Protein AF-A0A947FPD6-F1 (afdb_monomer_lite)

Sequence (89 aa):
MTAAIMKGVGEPALIIKDHAAAHHFAFKPSHMISLQQADLVIWVGRHFEAGFNRVPDVIPPSAQQLELIPGLGIENDDGHFWYSPELLL

pLDDT: mean 84.39, std 8.6, range [53.97, 95.88]

Radius of gyration: 13.4 Å; chains: 1; bounding box: 31×29×34 Å

Structure (mmCIF, N/CA/C/O backbone):
data_AF-A0A947FPD6-F1
#
_entry.id   AF-A0A947FPD6-F1
#
loop_
_atom_site.group_PDB
_atom_site.id
_atom_site.type_symbol
_atom_site.label_atom_id
_atom_site.label_alt_id
_atom_site.label_comp_id
_atom_site.label_asym_id
_atom_site.label_entity_id
_atom_site.label_seq_id
_atom_site.pdbx_PDB_ins_code
_atom_site.Cartn_x
_atom_site.Cartn_y
_atom_site.Cartn_z
_atom_site.occupancy
_atom_site.B_iso_or_equiv
_atom_site.auth_seq_id
_atom_site.auth_comp_id
_atom_site.auth_asym_id
_atom_site.auth_atom_id
_atom_site.pdbx_PDB_model_num
ATOM 1 N N . MET A 1 1 ? -5.271 -7.315 -9.258 1.00 81.19 1 MET A N 1
ATOM 2 C CA . MET A 1 1 ? -4.684 -8.484 -8.567 1.00 81.19 1 MET A CA 1
ATOM 3 C C . MET A 1 1 ? -5.297 -8.703 -7.184 1.00 81.19 1 MET A C 1
ATOM 5 O O . MET A 1 1 ? -6.035 -9.664 -7.029 1.00 81.19 1 MET A O 1
ATOM 9 N N . THR A 1 2 ? -5.088 -7.810 -6.209 1.00 86.00 2 THR A N 1
ATOM 10 C CA . THR A 1 2 ? -5.521 -7.998 -4.805 1.00 86.00 2 THR A CA 1
ATOM 11 C C . THR A 1 2 ? -7.004 -8.338 -4.633 1.00 86.00 2 THR A C 1
ATOM 13 O O . THR A 1 2 ? -7.328 -9.279 -3.919 1.00 86.00 2 THR A O 1
ATOM 16 N N . ALA A 1 3 ? -7.905 -7.653 -5.346 1.00 87.44 3 ALA A N 1
ATOM 17 C CA . ALA A 1 3 ? -9.344 -7.934 -5.276 1.00 87.44 3 ALA A CA 1
ATOM 18 C C . ALA A 1 3 ? -9.708 -9.372 -5.701 1.00 87.44 3 ALA A C 1
ATOM 20 O O . ALA A 1 3 ? -10.620 -9.970 -5.142 1.00 87.44 3 ALA A O 1
ATOM 21 N N . ALA A 1 4 ? -8.973 -9.961 -6.653 1.00 88.44 4 ALA A N 1
ATOM 22 C CA . ALA A 1 4 ? -9.204 -11.344 -7.070 1.00 88.44 4 ALA A CA 1
ATOM 23 C C . ALA A 1 4 ? -8.814 -12.341 -5.967 1.00 88.44 4 ALA A C 1
ATOM 25 O O . ALA A 1 4 ? -9.523 -13.321 -5.759 1.00 88.44 4 ALA A O 1
ATOM 26 N N . ILE A 1 5 ? -7.726 -12.061 -5.240 1.00 88.50 5 ILE A N 1
ATOM 27 C CA . ILE A 1 5 ? -7.258 -12.875 -4.108 1.00 88.50 5 ILE A CA 1
ATOM 28 C C . ILE A 1 5 ? -8.221 -12.747 -2.921 1.00 88.50 5 ILE A C 1
ATOM 30 O O . ILE A 1 5 ? -8.547 -13.738 -2.278 1.00 88.50 5 ILE A O 1
ATOM 34 N N . MET A 1 6 ? -8.711 -11.535 -2.648 1.00 91.00 6 MET A N 1
ATOM 35 C CA . MET A 1 6 ? -9.611 -11.254 -1.522 1.00 91.00 6 MET A CA 1
ATOM 36 C C . MET A 1 6 ? -11.084 -11.591 -1.795 1.00 91.00 6 MET A C 1
ATOM 38 O O . MET A 1 6 ? -11.937 -11.368 -0.933 1.00 91.00 6 MET A O 1
ATOM 42 N N . LYS A 1 7 ? -11.409 -12.142 -2.970 1.00 92.25 7 LYS A N 1
ATOM 43 C CA . LYS A 1 7 ? -12.785 -12.465 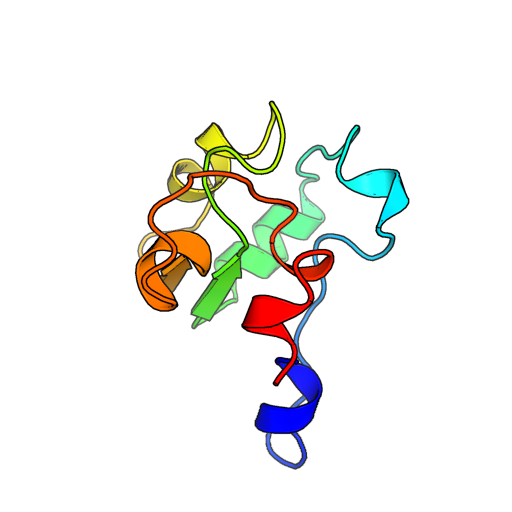-3.352 1.00 92.25 7 LYS A CA 1
ATOM 44 C C . LYS A 1 7 ? -13.437 -13.388 -2.315 1.00 92.25 7 LYS A C 1
ATOM 46 O O . LYS A 1 7 ? -12.977 -14.500 -2.083 1.00 92.25 7 LYS A O 1
ATOM 51 N N . GLY A 1 8 ? -14.548 -12.934 -1.733 1.00 91.88 8 GLY A N 1
ATOM 52 C CA . GLY A 1 8 ? -15.283 -13.666 -0.692 1.00 91.88 8 GLY A CA 1
ATOM 53 C C . GLY A 1 8 ? -14.783 -13.432 0.739 1.00 91.88 8 GLY A C 1
ATOM 54 O O . GLY A 1 8 ? -15.408 -13.930 1.669 1.00 91.88 8 GLY A O 1
ATOM 55 N N . VAL A 1 9 ? -13.710 -12.656 0.919 1.00 92.81 9 VAL A N 1
ATOM 56 C CA . VAL A 1 9 ? -13.180 -12.229 2.227 1.00 92.81 9 VAL A CA 1
ATOM 57 C C . VAL A 1 9 ? -13.455 -10.743 2.467 1.00 92.81 9 VAL A C 1
ATOM 59 O O . VAL A 1 9 ? -13.850 -10.362 3.565 1.00 92.81 9 VAL A O 1
ATOM 62 N N . GLY A 1 10 ? -13.293 -9.902 1.443 1.00 87.94 10 GLY A N 1
ATOM 63 C CA . GLY A 1 10 ? -13.555 -8.466 1.527 1.00 87.94 10 GLY A CA 1
ATOM 64 C C . GLY A 1 10 ? -13.089 -7.703 0.289 1.00 87.94 10 GLY A C 1
ATOM 65 O O . GLY A 1 10 ? -12.577 -8.294 -0.659 1.00 87.94 10 GLY A O 1
ATOM 66 N N . GLU A 1 11 ? -13.249 -6.381 0.316 1.00 89.88 11 GLU A N 1
ATOM 67 C CA . GLU A 1 11 ? -12.831 -5.486 -0.768 1.00 89.88 11 GLU A CA 1
ATOM 68 C C . GLU A 1 11 ? -11.617 -4.649 -0.336 1.00 89.88 11 GLU A C 1
ATOM 70 O O . GLU A 1 11 ? -11.670 -3.999 0.713 1.00 89.88 11 GLU A O 1
ATOM 75 N N . PRO A 1 12 ? -10.519 -4.627 -1.115 1.00 91.88 12 PRO A N 1
ATOM 76 C CA . PRO A 1 12 ? -9.365 -3.801 -0.788 1.00 91.88 12 PRO A CA 1
ATOM 77 C C . PRO A 1 12 ? -9.671 -2.313 -1.000 1.00 91.88 12 PRO A C 1
ATOM 79 O O . PRO A 1 12 ? -10.240 -1.906 -2.015 1.00 91.88 12 PRO A O 1
ATOM 82 N N . ALA A 1 13 ? -9.215 -1.471 -0.074 1.00 91.44 13 ALA A N 1
ATOM 83 C CA . ALA A 1 13 ? -9.270 -0.025 -0.248 1.00 91.44 13 ALA A CA 1
ATOM 84 C C . ALA A 1 13 ? -8.179 0.451 -1.224 1.00 91.44 13 ALA A C 1
ATOM 86 O O . ALA A 1 13 ? -6.991 0.204 -1.022 1.00 91.44 13 ALA A O 1
ATOM 87 N N . LEU A 1 14 ? -8.576 1.184 -2.268 1.00 91.31 14 LEU A N 1
ATOM 88 C CA . LEU A 1 14 ? -7.648 1.803 -3.219 1.00 91.31 14 LEU A CA 1
ATOM 89 C C . LEU A 1 14 ? -7.304 3.237 -2.801 1.00 91.31 14 LEU A C 1
ATOM 91 O O . LEU A 1 14 ? -8.176 4.108 -2.762 1.00 91.31 14 LEU A O 1
ATOM 95 N N . ILE A 1 15 ? -6.017 3.483 -2.541 1.00 89.50 15 ILE A N 1
ATOM 96 C CA . ILE A 1 15 ? -5.476 4.824 -2.266 1.00 89.50 15 ILE A CA 1
ATOM 97 C C . ILE A 1 15 ? -5.328 5.630 -3.564 1.00 89.50 15 ILE A C 1
ATOM 99 O O . ILE A 1 15 ? -5.724 6.794 -3.629 1.00 89.50 15 ILE A O 1
ATOM 103 N N . ILE A 1 16 ? -4.808 4.994 -4.615 1.00 86.62 16 ILE A N 1
ATOM 104 C CA . ILE A 1 16 ? -4.721 5.559 -5.964 1.00 86.62 16 ILE A CA 1
ATOM 105 C C . ILE A 1 16 ? -5.793 4.884 -6.806 1.00 86.62 16 ILE A C 1
ATOM 107 O O . ILE A 1 16 ? -5.757 3.675 -7.011 1.00 86.62 16 ILE A O 1
ATOM 111 N N . LYS A 1 17 ? -6.783 5.665 -7.241 1.00 81.44 17 LYS A N 1
ATOM 112 C CA . LYS A 1 17 ? -7.952 5.147 -7.968 1.00 81.44 17 LYS A CA 1
ATOM 113 C C . LYS A 1 17 ? -7.777 5.141 -9.485 1.00 81.44 17 LYS A C 1
ATOM 115 O O . LYS A 1 17 ? -8.505 4.428 -10.160 1.00 81.44 17 LYS A O 1
ATOM 120 N N . ASP A 1 18 ? -6.852 5.948 -9.996 1.00 75.62 18 ASP A N 1
ATOM 121 C CA . ASP A 1 18 ? -6.604 6.120 -11.425 1.00 75.62 18 ASP A CA 1
ATOM 122 C C . ASP A 1 18 ? -5.098 6.040 -11.692 1.00 75.62 18 ASP A C 1
ATOM 124 O O . ASP A 1 18 ? -4.303 6.664 -10.987 1.00 75.62 18 ASP A O 1
ATOM 128 N N . HIS A 1 19 ? -4.714 5.280 -12.715 1.00 67.69 19 HIS A N 1
ATOM 129 C CA . HIS A 1 19 ? -3.332 5.108 -13.148 1.00 67.69 19 HIS A CA 1
ATOM 130 C C . HIS A 1 19 ? -2.677 6.441 -13.529 1.00 67.69 19 HIS A C 1
ATOM 132 O O . HIS A 1 19 ? -1.528 6.677 -13.164 1.00 67.69 19 HIS A O 1
ATOM 138 N N . ALA A 1 20 ? -3.417 7.358 -14.165 1.00 63.78 20 ALA A N 1
ATOM 139 C CA . ALA A 1 20 ? -2.892 8.678 -14.525 1.00 63.78 20 ALA A CA 1
ATOM 140 C C . ALA A 1 20 ? -2.557 9.545 -13.295 1.00 63.78 20 ALA A C 1
ATOM 142 O O . ALA A 1 20 ? -1.793 10.507 -13.389 1.00 63.78 20 ALA A O 1
ATOM 143 N N . ALA A 1 21 ? -3.117 9.212 -12.128 1.00 71.69 21 ALA A N 1
ATOM 144 C CA . ALA A 1 21 ? -2.885 9.951 -10.897 1.00 71.69 21 ALA A CA 1
ATOM 145 C C . ALA A 1 21 ? -1.570 9.571 -10.199 1.00 71.69 21 ALA A C 1
ATOM 147 O O . ALA A 1 21 ? -1.159 10.313 -9.311 1.00 71.69 21 ALA A O 1
ATOM 148 N N . ALA A 1 22 ? -0.906 8.469 -10.576 1.00 75.56 22 ALA A N 1
ATOM 149 C CA . ALA A 1 22 ? 0.337 8.027 -9.937 1.00 75.56 22 ALA A CA 1
ATOM 150 C C . ALA A 1 22 ? 1.465 9.066 -10.077 1.00 75.56 22 ALA A C 1
ATOM 152 O O . ALA A 1 22 ? 2.068 9.445 -9.073 1.00 75.56 22 ALA A O 1
ATOM 153 N N . HIS A 1 23 ? 1.645 9.627 -11.279 1.00 77.75 23 HIS A N 1
ATOM 154 C CA . HIS A 1 23 ? 2.659 10.652 -11.572 1.00 77.75 23 HIS A CA 1
ATOM 155 C C . HIS A 1 23 ? 2.480 11.962 -10.782 1.00 77.75 23 HIS A C 1
ATOM 157 O O . HIS A 1 23 ? 3.426 12.727 -10.611 1.00 77.75 23 HIS A O 1
ATOM 163 N N . HIS A 1 24 ? 1.271 12.237 -10.282 1.00 75.44 24 HIS A N 1
ATOM 164 C CA . HIS A 1 24 ? 0.950 13.438 -9.499 1.00 75.44 24 HIS A CA 1
ATOM 165 C C . HIS A 1 24 ? 0.405 13.099 -8.107 1.00 75.44 24 HIS A C 1
ATOM 167 O O . HIS A 1 24 ? -0.305 13.900 -7.490 1.00 75.44 24 HIS A O 1
ATOM 173 N N . PHE A 1 25 ? 0.682 11.893 -7.616 1.00 80.06 25 PHE A N 1
ATOM 174 C CA . PHE A 1 25 ? 0.085 11.427 -6.381 1.00 80.06 25 PHE A CA 1
ATOM 175 C C . PHE A 1 25 ? 0.641 12.187 -5.173 1.00 80.06 25 PHE A C 1
ATOM 177 O O . PHE A 1 25 ? 1.848 12.301 -4.970 1.00 80.06 25 PHE A O 1
ATOM 184 N N . ALA A 1 26 ? -0.271 12.657 -4.324 1.00 81.94 26 ALA A N 1
ATOM 185 C CA . ALA A 1 26 ? 0.040 13.208 -3.017 1.00 81.94 26 ALA A CA 1
ATOM 186 C C . ALA A 1 26 ? -0.897 12.604 -1.968 1.00 81.94 26 ALA A C 1
ATOM 188 O O . ALA A 1 26 ? -2.107 12.455 -2.189 1.00 81.94 26 ALA A O 1
ATOM 189 N N . PHE A 1 27 ? -0.345 12.284 -0.798 1.00 84.50 27 PHE A N 1
ATOM 190 C CA . PHE A 1 27 ? -1.138 11.805 0.325 1.00 84.50 27 PHE A CA 1
ATOM 191 C C . PHE A 1 27 ? -2.090 12.895 0.821 1.00 84.50 27 PHE A C 1
ATOM 193 O O . PHE A 1 27 ? -1.694 14.025 1.100 1.00 84.50 27 PHE A O 1
ATOM 200 N N . LYS A 1 28 ? -3.367 12.532 0.944 1.00 87.19 28 LYS A N 1
ATOM 201 C CA . LYS A 1 28 ? -4.408 13.358 1.559 1.00 87.19 28 LYS A CA 1
ATOM 202 C C . LYS A 1 28 ? -4.666 12.854 2.980 1.00 87.19 28 LYS A C 1
ATOM 204 O O . LYS A 1 28 ? -4.456 11.666 3.232 1.00 87.19 28 LYS A O 1
ATOM 209 N N . PRO A 1 29 ? -5.205 13.683 3.891 1.00 88.06 29 PRO A N 1
ATOM 210 C CA . PRO A 1 29 ? -5.566 13.236 5.238 1.00 88.06 29 PRO A CA 1
ATOM 211 C C . PRO A 1 29 ? -6.458 11.986 5.256 1.00 88.06 29 PRO A C 1
ATOM 213 O O . PRO A 1 29 ? -6.255 11.093 6.070 1.00 88.06 29 PRO A O 1
ATOM 216 N N . SER A 1 30 ? -7.390 11.861 4.307 1.00 90.06 30 SER A N 1
ATOM 217 C CA . SER A 1 30 ? -8.223 10.662 4.162 1.00 90.06 30 SER A CA 1
ATOM 218 C C . SER A 1 30 ? -7.425 9.398 3.826 1.00 90.06 30 SER A C 1
ATOM 220 O O . SER A 1 30 ? -7.783 8.325 4.294 1.00 90.06 30 SER A O 1
ATOM 222 N N . HIS A 1 31 ? -6.335 9.504 3.060 1.00 90.62 31 HIS A N 1
ATOM 223 C CA . HIS A 1 31 ? -5.455 8.366 2.776 1.00 90.62 31 HIS A CA 1
ATOM 22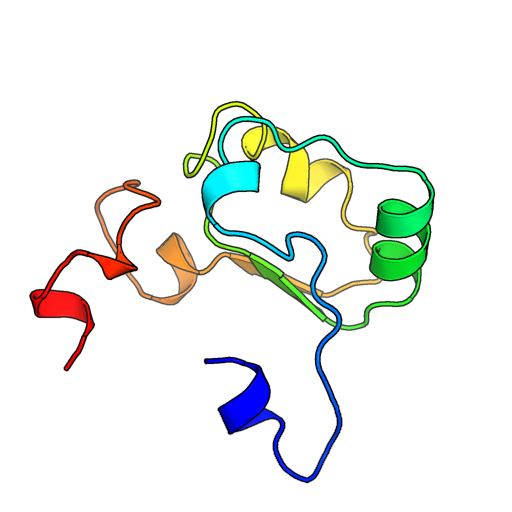4 C C . HIS A 1 31 ? -4.733 7.915 4.044 1.00 90.62 31 HIS A C 1
ATOM 226 O O . HIS A 1 31 ? -4.620 6.721 4.287 1.00 90.62 31 HIS A O 1
ATOM 232 N N . MET A 1 32 ? -4.300 8.864 4.876 1.00 89.12 32 MET A N 1
ATOM 233 C CA . MET A 1 32 ? -3.644 8.557 6.148 1.00 89.12 32 MET A CA 1
ATOM 234 C C . MET A 1 32 ? -4.574 7.811 7.103 1.00 89.12 32 MET A C 1
ATOM 236 O O . MET A 1 32 ? -4.141 6.863 7.746 1.00 89.12 32 MET A O 1
ATOM 240 N N . ILE A 1 33 ? -5.855 8.189 7.150 1.00 91.00 33 ILE A N 1
ATOM 241 C CA . ILE A 1 33 ? -6.866 7.463 7.930 1.00 91.00 33 ILE A CA 1
ATOM 242 C C . ILE A 1 33 ? -6.985 6.017 7.432 1.00 91.00 33 ILE A C 1
ATOM 244 O O . ILE A 1 33 ? -6.932 5.098 8.245 1.00 91.00 33 ILE A O 1
ATOM 248 N N . SER A 1 34 ? -7.066 5.802 6.114 1.00 91.94 34 SER A N 1
ATOM 249 C CA . SER A 1 34 ? -7.100 4.447 5.547 1.00 91.94 34 SER A CA 1
ATOM 250 C C . SER A 1 34 ? -5.847 3.637 5.890 1.00 91.94 34 SER A C 1
ATOM 252 O O . SER A 1 34 ? -5.961 2.465 6.227 1.00 91.94 34 SER A O 1
ATOM 254 N N . LEU A 1 35 ? -4.658 4.251 5.838 1.00 92.12 35 LEU A N 1
ATOM 255 C CA . LEU A 1 35 ? -3.401 3.591 6.209 1.00 92.12 35 LEU A CA 1
ATOM 256 C C . LEU A 1 35 ? -3.370 3.217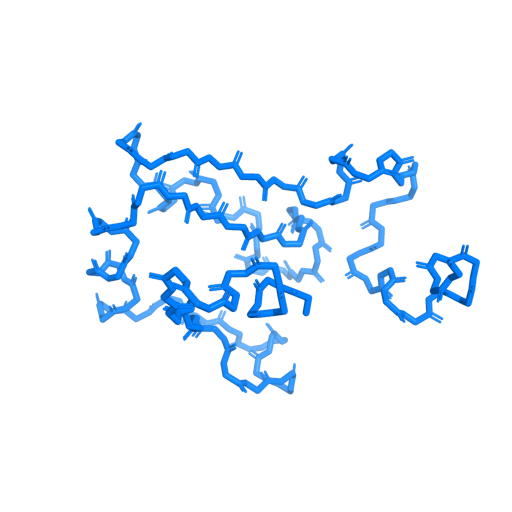 7.696 1.00 92.12 35 LEU A C 1
ATOM 258 O O . LEU A 1 35 ? -2.910 2.134 8.032 1.00 92.12 35 LEU A O 1
ATOM 262 N N . GLN A 1 36 ? -3.892 4.075 8.579 1.00 91.69 36 GLN A N 1
ATOM 263 C CA . GLN A 1 36 ? -3.990 3.798 10.019 1.00 91.69 36 GLN A CA 1
ATOM 264 C C . GLN A 1 36 ? -4.923 2.646 10.380 1.00 91.69 36 GLN A C 1
ATOM 266 O O . GLN A 1 36 ? -4.734 2.021 11.419 1.00 91.69 36 GLN A O 1
ATOM 271 N N . GLN A 1 37 ? -5.910 2.367 9.537 1.00 92.31 37 GLN A N 1
ATOM 272 C CA . GLN A 1 37 ? -6.870 1.285 9.742 1.00 92.31 37 GLN A CA 1
ATOM 273 C C . GLN A 1 37 ? -6.472 -0.012 9.032 1.00 92.31 37 GLN A C 1
ATOM 275 O O . GLN A 1 37 ? -7.164 -1.014 9.184 1.00 92.31 37 GLN A O 1
ATOM 280 N N . ALA A 1 38 ? -5.410 0.004 8.226 1.00 93.56 38 ALA A N 1
ATOM 281 C CA . ALA A 1 38 ? -5.005 -1.149 7.445 1.00 93.56 38 ALA A CA 1
ATOM 282 C C . ALA A 1 38 ? -4.177 -2.128 8.285 1.00 93.56 38 ALA A C 1
ATOM 284 O O . ALA A 1 38 ? -3.209 -1.737 8.931 1.00 93.56 38 ALA A O 1
ATOM 285 N N . ASP A 1 39 ? -4.501 -3.416 8.187 1.00 93.62 39 ASP A N 1
ATOM 286 C CA . ASP A 1 39 ? -3.638 -4.487 8.695 1.00 93.62 39 ASP A CA 1
ATOM 287 C C . ASP A 1 39 ? -2.476 -4.783 7.728 1.00 93.62 39 ASP A C 1
ATOM 289 O O . ASP A 1 39 ? -1.387 -5.171 8.149 1.00 93.62 39 ASP A O 1
ATOM 293 N N . LEU A 1 40 ? -2.695 -4.576 6.422 1.00 93.50 40 LEU A N 1
ATOM 294 C CA . LEU A 1 40 ? -1.727 -4.807 5.348 1.00 93.50 40 LEU A CA 1
ATOM 295 C C . LEU A 1 40 ? -1.820 -3.710 4.282 1.00 93.50 40 LEU A C 1
ATOM 297 O O . LEU A 1 40 ? -2.894 -3.433 3.745 1.00 93.50 40 LEU A O 1
ATOM 301 N N . VAL A 1 41 ? -0.671 -3.148 3.912 1.00 94.44 41 VAL A N 1
ATOM 302 C CA . VAL A 1 41 ? -0.516 -2.218 2.790 1.00 94.44 41 VAL A CA 1
ATOM 303 C C . VAL A 1 41 ? 0.333 -2.874 1.706 1.00 94.44 41 VAL A C 1
ATOM 305 O O . VAL A 1 41 ? 1.498 -3.203 1.925 1.00 94.44 41 VAL A O 1
ATOM 308 N N . ILE A 1 42 ? -0.256 -3.043 0.521 1.00 92.94 42 ILE A N 1
ATOM 309 C CA . ILE A 1 42 ? 0.417 -3.570 -0.673 1.00 92.94 42 ILE A CA 1
ATOM 310 C C . ILE A 1 42 ? 0.705 -2.403 -1.614 1.00 92.94 42 ILE A C 1
ATOM 312 O O . ILE A 1 42 ? -0.207 -1.649 -1.958 1.00 92.94 42 ILE A O 1
ATOM 316 N N . TRP A 1 43 ? 1.955 -2.255 -2.041 1.00 91.50 43 TRP A N 1
ATOM 317 C CA . TRP A 1 43 ? 2.384 -1.137 -2.879 1.00 91.50 43 TRP A CA 1
ATOM 318 C C . TRP A 1 43 ? 3.544 -1.535 -3.799 1.00 91.50 43 TRP A C 1
ATOM 320 O O . TRP A 1 43 ? 4.200 -2.550 -3.592 1.00 91.50 43 TRP A O 1
ATOM 330 N N . VAL A 1 44 ? 3.748 -0.761 -4.866 1.00 89.38 44 VAL A N 1
ATOM 331 C CA . VAL A 1 44 ? 4.603 -1.129 -6.010 1.00 89.38 44 VAL A CA 1
ATOM 332 C C . VAL A 1 44 ? 6.080 -1.202 -5.615 1.00 89.38 44 VAL A C 1
ATOM 334 O O . VAL A 1 44 ? 6.676 -2.274 -5.664 1.00 89.38 44 VAL A O 1
ATOM 337 N N . GLY A 1 45 ? 6.649 -0.070 -5.205 1.00 88.25 45 GLY A N 1
ATOM 338 C CA . GLY A 1 45 ? 8.058 0.050 -4.850 1.00 88.25 45 GLY A CA 1
ATOM 339 C C . GLY A 1 45 ? 8.485 1.502 -4.677 1.00 88.25 45 GLY A C 1
ATOM 340 O O . GLY A 1 45 ? 7.778 2.419 -5.113 1.00 88.25 45 GLY A O 1
ATOM 341 N N . ARG A 1 46 ? 9.628 1.728 -4.021 1.00 85.44 46 ARG A N 1
ATOM 342 C CA . ARG A 1 46 ? 10.144 3.082 -3.709 1.00 85.44 46 ARG A CA 1
ATOM 343 C C . ARG A 1 46 ? 10.407 3.936 -4.942 1.00 85.44 46 ARG A C 1
ATOM 345 O O . ARG A 1 46 ? 10.267 5.156 -4.861 1.00 85.44 46 ARG A O 1
ATOM 352 N N . HIS A 1 47 ? 10.773 3.307 -6.053 1.00 82.75 47 HIS A N 1
ATOM 353 C CA . HIS A 1 47 ? 11.182 3.985 -7.283 1.00 82.75 47 HIS A CA 1
ATOM 354 C C . HIS A 1 47 ? 10.106 3.981 -8.362 1.00 82.75 47 HIS A C 1
ATOM 356 O O . HIS A 1 47 ? 10.375 4.368 -9.494 1.00 82.75 47 HIS A O 1
ATOM 362 N N . PHE A 1 48 ? 8.875 3.601 -8.009 1.00 83.50 48 PHE A N 1
ATOM 363 C CA . PHE A 1 48 ? 7.779 3.643 -8.964 1.00 83.50 48 PHE A CA 1
ATOM 364 C C . PHE A 1 48 ? 7.498 5.067 -9.463 1.00 83.50 48 PHE A C 1
ATOM 366 O O . PHE A 1 48 ? 7.396 5.286 -10.662 1.00 83.50 48 PHE A O 1
ATOM 373 N N . GLU A 1 49 ? 7.447 6.044 -8.558 1.00 81.69 49 GLU A N 1
ATOM 374 C CA . GLU A 1 49 ? 7.263 7.459 -8.887 1.00 81.69 49 GLU A CA 1
ATOM 375 C C . GLU A 1 49 ? 8.043 8.333 -7.903 1.00 81.69 49 GLU A C 1
ATOM 377 O O . GLU A 1 49 ? 8.323 7.923 -6.774 1.00 81.69 49 GLU A O 1
ATOM 382 N N . ALA A 1 50 ? 8.328 9.584 -8.274 1.00 76.38 50 ALA A N 1
ATOM 383 C CA . ALA A 1 50 ? 9.132 10.503 -7.458 1.00 76.38 50 ALA A CA 1
ATOM 384 C C . ALA A 1 50 ? 8.591 10.722 -6.022 1.00 76.38 50 ALA A C 1
ATOM 386 O O . ALA A 1 50 ? 9.352 11.074 -5.122 1.00 76.38 50 ALA A O 1
ATOM 387 N N . GLY A 1 51 ? 7.287 10.512 -5.797 1.00 74.69 51 GLY A N 1
ATOM 388 C CA . GLY A 1 51 ? 6.633 10.631 -4.488 1.00 74.69 51 GLY A CA 1
ATOM 389 C C . GLY A 1 51 ? 6.580 9.343 -3.653 1.00 74.69 51 GLY A C 1
ATOM 390 O O . GLY A 1 51 ? 6.157 9.393 -2.498 1.00 74.69 51 GLY A O 1
ATOM 391 N N . PHE A 1 52 ? 6.978 8.194 -4.209 1.00 84.06 52 PHE A N 1
ATOM 392 C CA . PHE A 1 52 ? 6.775 6.884 -3.577 1.00 84.06 52 PHE A CA 1
ATOM 393 C C . PHE A 1 52 ? 7.875 6.484 -2.595 1.00 84.06 52 PHE A C 1
ATOM 395 O O . PHE A 1 52 ? 7.646 5.649 -1.723 1.00 84.06 52 PHE A O 1
ATOM 402 N N . ASN A 1 53 ? 9.036 7.130 -2.650 1.00 84.75 53 ASN A N 1
ATOM 403 C CA . ASN A 1 53 ? 10.120 6.896 -1.697 1.00 84.75 53 ASN A CA 1
ATOM 404 C C . ASN A 1 53 ? 9.727 7.167 -0.230 1.00 84.75 53 ASN A C 1
ATOM 406 O O . ASN A 1 53 ? 10.336 6.593 0.666 1.00 84.75 53 ASN A O 1
ATOM 410 N N . ARG A 1 54 ? 8.697 7.993 0.011 1.00 84.56 54 ARG A N 1
ATOM 411 C CA . ARG A 1 54 ? 8.145 8.308 1.343 1.00 84.56 54 ARG A CA 1
ATOM 412 C C . ARG A 1 54 ? 7.018 7.376 1.783 1.00 84.56 54 ARG A C 1
ATOM 414 O O . ARG A 1 54 ? 6.537 7.510 2.903 1.00 84.56 54 ARG A O 1
ATOM 421 N N . VAL A 1 55 ? 6.558 6.466 0.921 1.00 87.50 55 VAL A N 1
ATOM 422 C CA . VAL A 1 55 ? 5.483 5.513 1.251 1.00 87.50 55 VAL A CA 1
ATOM 423 C C . VAL A 1 55 ? 5.813 4.705 2.519 1.00 87.50 55 VAL A C 1
ATOM 425 O O . VAL A 1 55 ? 4.953 4.659 3.399 1.00 87.50 55 VAL A O 1
ATOM 428 N N . PRO A 1 56 ? 7.034 4.154 2.697 1.00 88.75 56 PRO A N 1
ATOM 429 C CA . PRO A 1 56 ? 7.383 3.425 3.919 1.00 88.75 56 PRO A CA 1
ATOM 430 C C . PRO A 1 56 ? 7.254 4.261 5.197 1.00 88.75 56 PRO A C 1
ATOM 432 O O . PRO A 1 56 ? 6.907 3.720 6.244 1.00 88.75 56 PRO A O 1
ATOM 435 N N . ASP A 1 57 ? 7.503 5.571 5.105 1.00 89.06 57 ASP A N 1
ATOM 436 C CA . ASP A 1 57 ? 7.518 6.484 6.253 1.00 89.06 57 ASP A CA 1
ATOM 437 C C . ASP A 1 57 ? 6.107 6.883 6.708 1.00 89.06 57 ASP A C 1
ATOM 439 O O . ASP A 1 57 ? 5.911 7.307 7.847 1.00 89.06 57 ASP A O 1
ATOM 443 N N . VAL A 1 58 ? 5.116 6.789 5.814 1.00 89.31 58 VAL A N 1
ATOM 444 C CA . VAL A 1 58 ? 3.723 7.168 6.103 1.00 89.31 58 VAL A CA 1
ATOM 445 C C . VAL A 1 58 ? 2.845 5.977 6.473 1.00 89.31 58 VAL A C 1
ATOM 447 O O . VAL A 1 58 ? 1.763 6.167 7.032 1.00 89.31 58 VAL A O 1
ATOM 450 N N . ILE A 1 59 ? 3.285 4.753 6.175 1.00 92.31 59 ILE A N 1
ATOM 451 C CA . ILE A 1 59 ? 2.589 3.549 6.617 1.00 92.31 59 ILE A CA 1
ATOM 452 C C . ILE A 1 59 ? 2.852 3.368 8.121 1.00 92.31 59 ILE A C 1
ATOM 454 O O . ILE A 1 59 ? 4.007 3.341 8.548 1.00 92.31 59 ILE A O 1
ATOM 458 N N . PRO A 1 60 ? 1.804 3.258 8.954 1.00 92.12 60 PRO A N 1
ATOM 459 C CA . PRO A 1 60 ? 1.978 3.117 10.393 1.00 92.12 60 PRO A CA 1
ATOM 460 C C . PRO A 1 60 ? 2.677 1.793 10.744 1.00 92.12 60 PRO A C 1
ATOM 462 O O . PRO A 1 60 ? 2.441 0.783 10.082 1.00 92.12 60 PRO A O 1
ATOM 465 N N . PRO A 1 61 ? 3.443 1.739 11.848 1.00 91.69 61 PRO A N 1
ATOM 466 C CA . PRO A 1 61 ? 4.099 0.506 12.296 1.00 91.69 61 PRO A CA 1
ATOM 467 C C . PRO A 1 61 ? 3.140 -0.651 12.619 1.00 91.69 61 PRO A C 1
ATOM 469 O O . PRO A 1 61 ? 3.570 -1.797 12.689 1.00 91.69 61 PRO A O 1
ATOM 472 N N . SER A 1 62 ? 1.857 -0.356 12.857 1.00 93.00 62 SER A N 1
ATOM 473 C CA . SER A 1 62 ? 0.814 -1.360 13.096 1.00 93.00 62 SER A CA 1
ATOM 474 C C . SER A 1 62 ? 0.390 -2.109 11.832 1.00 93.00 62 SER A C 1
ATOM 476 O O . SER A 1 62 ? -0.175 -3.190 11.950 1.00 93.00 62 SER A O 1
ATOM 478 N N . ALA A 1 63 ? 0.649 -1.550 10.647 1.00 95.88 63 ALA A N 1
ATOM 479 C CA . ALA A 1 63 ? 0.313 -2.166 9.373 1.00 95.88 63 ALA A CA 1
ATOM 480 C C . ALA A 1 63 ? 1.513 -2.943 8.823 1.00 95.88 63 ALA A C 1
ATOM 482 O O . ALA A 1 63 ? 2.632 -2.426 8.750 1.00 95.88 63 ALA A O 1
ATOM 483 N N . GLN A 1 64 ? 1.280 -4.174 8.370 1.00 95.00 64 GLN A N 1
ATOM 484 C CA . GLN A 1 64 ? 2.272 -4.900 7.586 1.00 95.00 64 GLN A CA 1
ATOM 485 C C . GLN A 1 64 ? 2.455 -4.234 6.221 1.00 95.00 64 GLN A C 1
ATOM 487 O O . GLN A 1 64 ? 1.508 -3.708 5.635 1.00 95.00 64 GLN A O 1
ATOM 492 N N . GLN A 1 65 ? 3.679 -4.273 5.699 1.00 93.25 65 GLN A N 1
ATOM 493 C CA . GLN A 1 65 ? 4.017 -3.677 4.410 1.00 93.25 65 GLN A CA 1
ATOM 494 C C . GLN A 1 65 ? 4.487 -4.766 3.450 1.00 93.25 65 GLN A C 1
ATOM 496 O O . GLN A 1 65 ? 5.395 -5.527 3.781 1.00 93.25 65 GLN A O 1
ATOM 501 N N . LEU A 1 66 ? 3.891 -4.813 2.259 1.00 92.50 66 LEU A N 1
ATOM 502 C CA . LEU A 1 66 ? 4.350 -5.639 1.147 1.00 92.50 66 LEU A CA 1
ATOM 503 C C . LEU A 1 66 ? 4.736 -4.737 -0.027 1.00 92.50 66 LEU A C 1
ATOM 505 O O . LEU A 1 66 ? 3.867 -4.178 -0.700 1.00 92.50 66 LEU A O 1
ATOM 509 N N . GLU A 1 67 ? 6.042 -4.618 -0.255 1.00 91.81 67 GLU A N 1
ATOM 510 C CA . GLU A 1 67 ? 6.617 -3.976 -1.438 1.00 91.81 67 GLU A CA 1
ATOM 511 C C . GLU A 1 67 ? 6.702 -5.009 -2.572 1.00 91.81 67 GLU A C 1
ATOM 513 O O . GLU A 1 67 ? 7.329 -6.060 -2.415 1.00 91.81 67 GLU A O 1
ATOM 518 N N . LEU A 1 68 ? 6.028 -4.751 -3.696 1.00 89.69 68 LEU A N 1
ATOM 519 C CA . LEU A 1 68 ? 5.844 -5.745 -4.756 1.00 89.69 68 LEU A CA 1
ATOM 520 C C . LEU A 1 68 ? 7.119 -6.012 -5.556 1.00 89.69 68 LEU A C 1
ATOM 522 O O . LEU A 1 68 ? 7.383 -7.174 -5.832 1.00 89.69 68 LEU A O 1
ATOM 526 N N . ILE A 1 69 ? 7.917 -4.994 -5.899 1.00 88.31 69 ILE A N 1
ATOM 527 C CA . ILE A 1 69 ? 9.152 -5.193 -6.685 1.00 88.31 69 ILE A CA 1
ATOM 528 C C . ILE A 1 69 ? 10.093 -6.205 -5.996 1.00 88.31 69 ILE A C 1
ATOM 530 O O . ILE A 1 69 ? 10.373 -7.247 -6.598 1.00 88.31 69 ILE A O 1
ATOM 534 N N . PRO A 1 70 ? 10.497 -6.011 -4.719 1.00 86.50 70 PRO A N 1
ATOM 535 C CA . PRO A 1 70 ? 11.288 -7.015 -4.011 1.00 86.50 70 PRO A CA 1
ATOM 536 C C . PRO A 1 70 ? 10.509 -8.312 -3.766 1.00 86.50 70 PRO A C 1
ATOM 538 O O . PRO A 1 70 ? 11.073 -9.398 -3.875 1.00 86.50 70 PRO A O 1
ATOM 541 N N . GLY A 1 71 ? 9.212 -8.219 -3.444 1.00 85.06 71 GLY A N 1
ATOM 542 C CA . GLY A 1 71 ? 8.366 -9.380 -3.155 1.00 85.06 71 GLY A CA 1
ATOM 543 C C . GLY A 1 71 ? 8.174 -10.331 -4.341 1.00 85.06 71 GLY A C 1
ATOM 544 O O . GLY A 1 71 ? 7.919 -11.515 -4.132 1.00 85.06 71 GLY A O 1
ATOM 545 N N . LEU A 1 72 ? 8.320 -9.830 -5.568 1.00 83.12 72 LEU A N 1
ATOM 546 C CA . LEU A 1 72 ? 8.244 -10.594 -6.814 1.00 83.12 72 LEU A CA 1
ATOM 547 C C . LEU A 1 72 ? 9.625 -11.000 -7.357 1.00 83.12 72 LEU A C 1
ATOM 549 O O . LEU A 1 72 ? 9.691 -11.677 -8.378 1.00 83.12 72 LEU A O 1
ATOM 553 N N . GLY A 1 73 ? 10.721 -10.613 -6.692 1.00 83.12 73 GLY A N 1
ATOM 554 C CA . GLY A 1 73 ? 12.083 -10.917 -7.141 1.00 83.12 73 GLY A CA 1
ATOM 555 C C . GLY A 1 73 ? 12.493 -10.175 -8.417 1.00 83.12 73 GLY A C 1
ATOM 556 O O . GLY A 1 73 ? 13.328 -10.674 -9.167 1.00 83.12 73 GLY A O 1
ATOM 557 N N . ILE A 1 74 ? 11.900 -9.010 -8.688 1.00 83.19 74 ILE A N 1
ATOM 558 C CA . ILE A 1 74 ? 12.237 -8.203 -9.863 1.00 83.19 74 ILE A CA 1
ATOM 559 C C . ILE A 1 74 ? 13.562 -7.487 -9.578 1.00 83.19 74 ILE A C 1
ATOM 561 O O . ILE A 1 74 ? 13.665 -6.698 -8.642 1.00 83.19 74 ILE A O 1
ATOM 565 N N . GLU A 1 75 ? 14.591 -7.797 -10.369 1.00 76.69 75 GLU A N 1
ATOM 566 C CA . GLU A 1 75 ? 15.944 -7.259 -10.166 1.00 76.69 75 GLU A CA 1
ATOM 567 C C . GLU A 1 75 ? 16.097 -5.813 -10.652 1.00 76.69 75 GLU A C 1
ATOM 569 O O . GLU A 1 75 ? 16.966 -5.089 -10.162 1.00 76.69 75 GLU A O 1
ATOM 574 N N . ASN A 1 76 ? 15.268 -5.380 -11.609 1.00 72.88 76 ASN A N 1
ATOM 575 C CA . ASN A 1 76 ? 15.204 -3.975 -11.986 1.00 72.88 76 ASN A CA 1
ATOM 576 C C . ASN A 1 76 ? 14.226 -3.238 -11.057 1.00 72.88 76 ASN A C 1
ATOM 578 O O . ASN A 1 76 ? 13.180 -3.753 -10.677 1.00 72.88 76 ASN A O 1
ATOM 582 N N . ASP A 1 77 ? 14.572 -2.016 -10.675 1.00 69.25 77 ASP A N 1
ATOM 583 C CA . ASP A 1 77 ? 13.715 -1.183 -9.826 1.00 69.25 77 ASP A CA 1
ATOM 584 C C .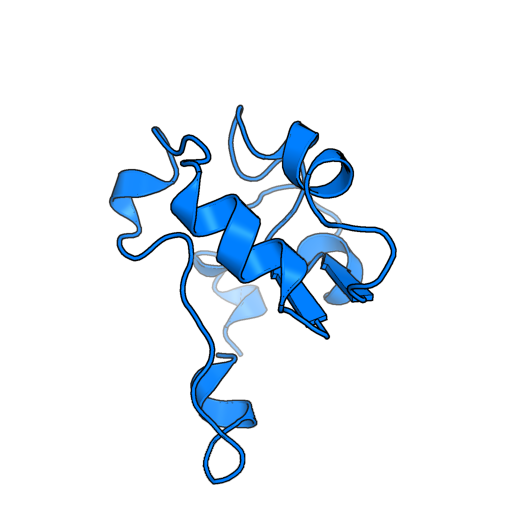 ASP A 1 77 ? 12.701 -0.385 -10.668 1.00 69.25 77 ASP A C 1
ATOM 586 O O . ASP A 1 77 ? 12.319 0.734 -10.325 1.00 69.25 77 ASP A O 1
ATOM 590 N N . ASP A 1 78 ? 12.318 -0.918 -11.836 1.00 75.50 78 ASP A N 1
ATOM 591 C CA . ASP A 1 78 ? 11.319 -0.282 -12.685 1.00 75.50 78 ASP A CA 1
ATOM 592 C C . ASP A 1 78 ? 9.934 -0.561 -12.111 1.00 75.50 78 ASP A C 1
ATOM 594 O O . ASP A 1 78 ? 9.382 -1.662 -12.204 1.00 75.50 78 ASP A O 1
ATOM 598 N N . GLY A 1 79 ? 9.335 0.470 -11.524 1.00 73.00 79 GLY A N 1
ATOM 599 C CA . GLY A 1 79 ? 7.987 0.355 -10.996 1.00 73.00 79 GLY A CA 1
ATOM 600 C C . GLY A 1 79 ? 6.909 0.159 -12.055 1.00 73.00 79 GLY A C 1
ATOM 601 O O . GLY A 1 79 ? 5.788 -0.135 -11.670 1.00 73.00 79 GLY A O 1
ATOM 602 N N . HIS A 1 80 ? 7.212 0.241 -13.352 1.00 77.56 80 HIS A N 1
ATOM 603 C CA . HIS A 1 80 ? 6.269 -0.041 -14.438 1.00 77.56 80 HIS A CA 1
ATOM 604 C C . HIS A 1 80 ? 6.229 -1.518 -14.855 1.00 77.56 80 HIS A C 1
ATOM 606 O O . HIS A 1 80 ? 5.825 -1.848 -15.974 1.00 77.56 80 HIS A O 1
ATOM 612 N N . PHE A 1 81 ? 6.602 -2.424 -13.949 1.00 77.81 81 PHE A N 1
ATOM 613 C CA . PHE A 1 81 ? 6.741 -3.855 -14.213 1.00 77.81 81 PHE A CA 1
ATOM 614 C C . PHE A 1 81 ? 5.504 -4.538 -14.827 1.00 77.81 81 PHE A C 1
ATOM 616 O O . PHE A 1 81 ? 5.634 -5.574 -15.469 1.00 77.81 81 PHE A O 1
ATOM 623 N N . TRP A 1 82 ? 4.297 -3.983 -14.677 1.00 77.06 82 TRP A N 1
ATOM 624 C CA . TRP A 1 82 ? 3.076 -4.518 -15.302 1.00 77.06 82 TRP A CA 1
ATOM 625 C C . TRP A 1 82 ? 3.031 -4.374 -16.825 1.00 77.06 82 TRP A C 1
ATOM 627 O O . TRP A 1 82 ? 2.189 -5.009 -17.454 1.00 77.06 82 TRP A O 1
ATOM 637 N N . TYR A 1 83 ? 3.883 -3.543 -17.430 1.00 75.81 83 TYR A N 1
ATOM 638 C CA . TYR A 1 83 ? 4.040 -3.518 -18.886 1.00 75.81 83 TYR A CA 1
ATOM 639 C C . TYR A 1 83 ? 5.027 -4.572 -19.386 1.00 75.81 83 TYR A C 1
ATOM 641 O O . TYR A 1 83 ? 5.084 -4.806 -20.592 1.00 75.81 83 TYR A O 1
ATOM 649 N N . SER A 1 84 ? 5.779 -5.220 -18.492 1.00 75.25 84 SER A N 1
ATOM 650 C CA . SER A 1 84 ? 6.724 -6.266 -18.862 1.00 75.25 84 SER A CA 1
ATOM 651 C C . SER A 1 84 ? 5.959 -7.544 -19.214 1.00 75.25 84 SER A C 1
ATOM 653 O O . SER A 1 84 ? 5.396 -8.182 -18.322 1.00 75.25 84 SER A O 1
ATOM 655 N N . PRO A 1 85 ? 5.944 -7.971 -20.490 1.00 69.75 85 PRO A N 1
ATOM 656 C CA . PRO A 1 85 ? 5.216 -9.171 -20.904 1.00 69.75 8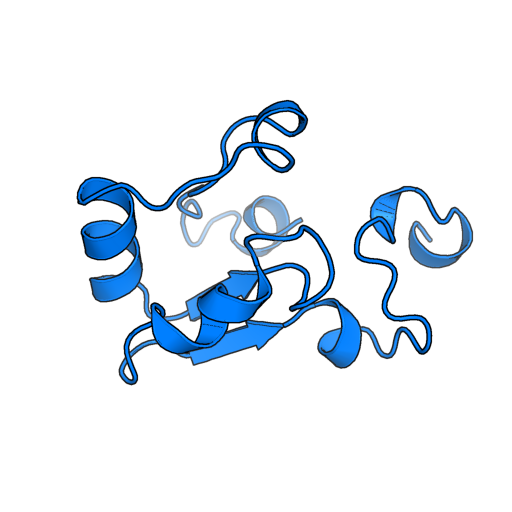5 PRO A CA 1
ATOM 657 C C . PRO A 1 85 ? 5.734 -10.443 -20.218 1.00 69.75 85 PRO A C 1
ATOM 659 O O . PRO A 1 85 ? 4.987 -11.402 -20.061 1.00 69.75 85 PRO A O 1
ATOM 662 N N . GLU A 1 86 ? 6.987 -10.434 -19.765 1.00 72.62 86 GLU A N 1
ATOM 663 C CA . GLU A 1 86 ? 7.638 -11.546 -19.064 1.00 72.62 86 GLU A CA 1
ATOM 664 C C . GLU A 1 86 ? 7.078 -11.785 -17.651 1.00 72.62 86 GLU A C 1
ATOM 666 O O . GLU A 1 86 ? 7.206 -12.885 -17.124 1.00 72.62 86 GLU A O 1
ATOM 671 N N . LEU A 1 87 ? 6.424 -10.778 -17.056 1.00 67.38 87 LEU A N 1
ATOM 672 C CA . LE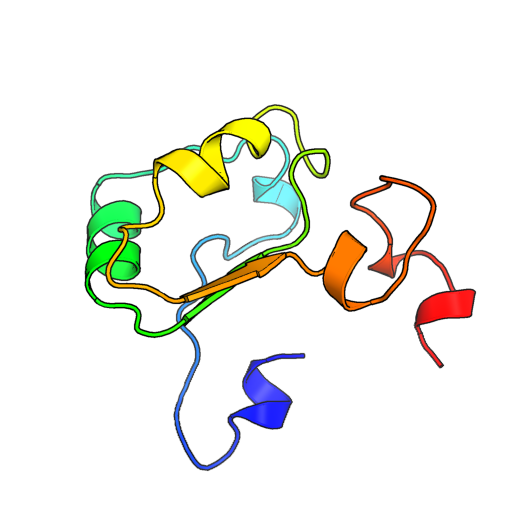U A 1 87 ? 5.841 -10.830 -15.708 1.00 67.38 87 LEU A CA 1
ATOM 673 C C . LEU A 1 87 ? 4.309 -10.993 -15.714 1.00 67.38 87 LEU A C 1
ATOM 675 O O . LEU A 1 87 ? 3.685 -10.977 -14.654 1.00 67.38 87 LEU A O 1
ATOM 679 N N . LEU A 1 88 ? 3.689 -11.118 -16.894 1.00 62.25 88 LEU A N 1
ATOM 680 C CA . LEU A 1 88 ? 2.234 -11.250 -17.070 1.00 62.25 88 LEU A CA 1
ATOM 681 C C . LEU A 1 88 ? 1.763 -12.700 -17.311 1.00 62.25 88 LEU A C 1
ATOM 683 O O . LEU A 1 88 ? 0.573 -12.908 -17.564 1.00 62.25 88 LEU A O 1
ATOM 687 N N . LEU A 1 89 ? 2.674 -13.678 -17.256 1.00 53.97 89 LEU A N 1
ATOM 688 C CA . LEU A 1 89 ? 2.408 -15.119 -17.397 1.00 53.97 89 LEU A CA 1
ATOM 689 C C . LEU A 1 89 ? 2.272 -15.799 -16.029 1.00 53.97 89 LEU A C 1
ATOM 691 O O . LEU A 1 89 ? 1.434 -16.724 -15.936 1.00 53.97 89 LEU A O 1
#

Foldseek 3Di:
DVQVVCPPPDGDDDPDPDPVCPQVDDDDPVNLVVLVPAQEDEDQALVQYPPSVCVVVSRDPNHHYHHVCVVVVPPDRHSVCVVPPVPVD

Secondary structure (DSSP, 8-state):
-HHHHTTTT--PPPS---GGGGGG----HHHHHHHHT-SEEEE--TTSSTTGGGHHHHS-TTSEEEEHHHHTT-SS--TTGGG-GGG--